Protein AF-A0A8S3GFL3-F1 (afdb_monomer_lite)

InterPro domains:
  IPR040525 UDP-glucose:glycoprotein glucosyltransferase, thioredoxin-like domain 4 [PF18403] (30-91)

pLDDT: mean 75.62, std 16.17, range [40.28, 97.5]

Structure (mmCIF, N/CA/C/O backbone):
data_AF-A0A8S3GFL3-F1
#
_entry.id   AF-A0A8S3GFL3-F1
#
loop_
_atom_site.group_PDB
_atom_site.id
_atom_site.type_symbol
_atom_site.label_atom_id
_atom_site.label_alt_id
_atom_site.label_comp_id
_atom_site.label_asym_id
_atom_site.label_entity_id
_atom_site.label_seq_id
_atom_site.pdbx_PDB_ins_code
_atom_site.Cartn_x
_atom_site.Cartn_y
_atom_site.Cartn_z
_atom_site.occupancy
_atom_site.B_iso_or_equiv
_atom_site.auth_seq_id
_atom_site.auth_comp_id
_atom_site.auth_asym_id
_atom_site.auth_atom_id
_atom_site.pdbx_PDB_model_num
ATOM 1 N N . MET A 1 1 ? -16.902 4.582 18.023 1.00 40.28 1 MET A N 1
ATOM 2 C CA . MET A 1 1 ? -16.686 5.802 17.213 1.00 40.28 1 MET A CA 1
ATOM 3 C C . MET A 1 1 ? -16.327 5.387 15.788 1.00 40.28 1 MET A C 1
ATOM 5 O O . MET A 1 1 ? -15.571 4.427 15.654 1.00 40.28 1 MET A O 1
ATOM 9 N N . PRO A 1 2 ? -16.881 6.012 14.734 1.00 43.69 2 PRO A N 1
ATOM 10 C CA . PRO A 1 2 ? -16.548 5.653 13.357 1.00 43.69 2 PRO A CA 1
ATOM 11 C C . PRO A 1 2 ? -15.087 6.017 13.052 1.00 43.69 2 PRO A C 1
ATOM 13 O O . PRO A 1 2 ? -14.654 7.140 13.289 1.00 43.69 2 PRO A O 1
ATOM 16 N N . THR A 1 3 ? -14.309 5.046 12.566 1.00 48.41 3 THR A N 1
ATOM 17 C CA . THR A 1 3 ? -12.916 5.265 12.146 1.00 48.41 3 THR A CA 1
ATOM 18 C C . THR A 1 3 ? -12.918 5.974 10.798 1.00 48.41 3 THR A C 1
ATOM 20 O O . THR A 1 3 ? -13.367 5.404 9.806 1.00 48.41 3 THR A O 1
ATOM 23 N N . VAL A 1 4 ? -12.426 7.212 10.762 1.00 58.41 4 VAL A N 1
ATOM 24 C CA . VAL A 1 4 ? -12.249 7.976 9.523 1.00 58.41 4 VAL A CA 1
ATOM 25 C C . VAL A 1 4 ? -10.814 7.778 9.045 1.00 58.41 4 VAL A C 1
ATOM 27 O O . VAL A 1 4 ? -9.868 8.171 9.729 1.00 58.41 4 VAL A O 1
ATOM 30 N N . TYR A 1 5 ? -10.657 7.147 7.884 1.00 54.50 5 TYR A N 1
ATOM 31 C CA . TYR A 1 5 ? -9.364 7.011 7.218 1.00 54.50 5 TYR A CA 1
ATOM 32 C C . TYR A 1 5 ? -9.052 8.276 6.429 1.00 54.50 5 TYR A C 1
ATOM 34 O O . TYR A 1 5 ? -9.942 8.868 5.817 1.00 54.50 5 TYR A O 1
ATOM 42 N N . VAL A 1 6 ? -7.787 8.682 6.439 1.00 61.44 6 VAL A N 1
ATOM 43 C CA . VAL A 1 6 ? -7.297 9.762 5.580 1.00 61.44 6 VAL A CA 1
ATOM 44 C C . VAL A 1 6 ? -6.535 9.134 4.436 1.00 61.44 6 VAL A C 1
ATOM 46 O O . VAL A 1 6 ? -5.619 8.345 4.667 1.00 61.44 6 VAL A O 1
ATOM 49 N N . ASP A 1 7 ? -6.926 9.493 3.219 1.00 62.12 7 ASP A N 1
ATOM 50 C CA . ASP A 1 7 ? -6.124 9.225 2.039 1.00 62.12 7 ASP A CA 1
ATOM 51 C C . ASP A 1 7 ? -4.922 10.174 2.041 1.00 62.12 7 ASP A C 1
ATOM 53 O O . ASP A 1 7 ? -5.061 11.394 1.935 1.00 62.12 7 ASP A O 1
ATOM 57 N N . LEU A 1 8 ? -3.738 9.599 2.217 1.00 54.06 8 LEU A N 1
ATOM 58 C CA . LEU A 1 8 ? -2.468 10.312 2.233 1.00 54.06 8 LEU A CA 1
ATOM 59 C C . LEU A 1 8 ? -1.708 10.159 0.901 1.00 54.06 8 LEU A C 1
ATOM 61 O O . LEU A 1 8 ? -0.556 10.578 0.806 1.00 54.06 8 LEU A O 1
ATOM 65 N N . SER A 1 9 ? -2.323 9.591 -0.143 1.00 56.09 9 SER A N 1
ATOM 66 C CA . SER A 1 9 ? -1.709 9.464 -1.479 1.00 56.09 9 SER A CA 1
ATOM 67 C C . SER A 1 9 ? -1.327 10.819 -2.096 1.00 56.09 9 SER A C 1
ATOM 69 O O . SER A 1 9 ? -0.370 10.918 -2.860 1.00 56.09 9 SER A O 1
ATOM 71 N N . MET A 1 10 ? -2.010 11.894 -1.692 1.00 51.09 10 MET A N 1
ATOM 72 C CA . MET A 1 10 ? -1.759 13.263 -2.157 1.00 51.09 10 MET A CA 1
ATOM 73 C C . MET A 1 10 ? -0.482 13.904 -1.586 1.00 51.09 10 MET A C 1
ATOM 75 O O . MET A 1 10 ? -0.074 14.955 -2.079 1.00 51.09 10 MET A O 1
ATOM 79 N N . ILE A 1 11 ? 0.181 13.301 -0.588 1.00 54.53 11 ILE A N 1
ATOM 80 C CA . ILE A 1 11 ? 1.416 13.864 -0.005 1.00 54.53 11 ILE A CA 1
ATOM 81 C C . ILE A 1 11 ? 2.548 13.928 -1.049 1.00 54.53 11 ILE A C 1
ATOM 83 O O . ILE A 1 11 ? 3.396 14.814 -0.975 1.00 54.53 11 ILE A O 1
ATOM 87 N N . ASN A 1 12 ? 2.531 13.052 -2.061 1.00 48.03 12 ASN A N 1
ATOM 88 C CA . ASN A 1 12 ? 3.573 12.994 -3.091 1.00 48.03 12 ASN A CA 1
ATOM 89 C C . ASN A 1 12 ? 3.294 13.849 -4.343 1.00 48.03 12 ASN A C 1
ATOM 91 O O . ASN A 1 12 ? 4.097 13.833 -5.273 1.00 48.03 12 ASN A O 1
ATOM 95 N N . GLY A 1 13 ? 2.205 14.630 -4.374 1.00 43.53 13 GLY A N 1
ATOM 96 C CA . GLY A 1 13 ? 2.032 15.752 -5.311 1.00 43.53 13 GLY A CA 1
ATOM 97 C C . GLY A 1 13 ? 2.064 15.442 -6.818 1.00 43.53 13 GLY A C 1
ATOM 98 O O . GLY A 1 13 ? 2.192 16.370 -7.617 1.00 43.53 13 GLY A O 1
ATOM 99 N N . GLN A 1 14 ? 1.957 14.183 -7.247 1.00 46.25 14 GLN A N 1
ATOM 100 C CA . GLN A 1 14 ? 1.980 13.815 -8.663 1.00 46.25 14 GLN A CA 1
ATOM 101 C C . GLN A 1 14 ? 0.798 12.911 -8.998 1.00 46.25 14 GLN A C 1
ATOM 103 O O . GLN A 1 14 ? 0.533 11.901 -8.350 1.00 46.25 14 GLN A O 1
ATOM 108 N N . THR A 1 15 ? 0.070 13.327 -10.028 1.00 43.00 15 THR A N 1
ATOM 109 C CA . THR A 1 15 ? -1.029 12.602 -10.647 1.00 43.00 15 THR A CA 1
ATOM 110 C C . THR A 1 15 ? -0.604 11.190 -11.036 1.00 43.00 15 THR A C 1
ATOM 112 O O . THR A 1 15 ? 0.506 10.950 -11.502 1.00 43.00 15 THR A O 1
ATOM 115 N N . LYS A 1 16 ? -1.550 10.268 -10.845 1.00 49.44 16 LYS A N 1
ATOM 116 C CA . LYS A 1 16 ? -1.570 8.832 -11.147 1.00 49.44 16 LYS A CA 1
ATOM 117 C C . LYS A 1 16 ? -1.234 8.524 -12.618 1.00 49.44 16 LYS A C 1
ATOM 119 O O . LYS A 1 16 ? -2.069 8.004 -13.353 1.00 49.44 16 LYS A O 1
ATOM 124 N N . HIS A 1 17 ? -0.036 8.855 -13.086 1.00 50.47 17 HIS A N 1
ATOM 125 C CA . HIS A 1 17 ? 0.458 8.376 -14.367 1.00 50.47 17 HIS A CA 1
ATOM 126 C C . HIS A 1 17 ? 0.896 6.931 -14.147 1.00 50.47 17 HIS A C 1
ATOM 128 O O . HIS A 1 17 ? 2.040 6.653 -13.800 1.00 50.47 17 HIS A O 1
ATOM 134 N N . LEU A 1 18 ? -0.055 6.006 -14.297 1.00 53.94 18 LEU A N 1
ATOM 135 C CA . LEU A 1 18 ? 0.256 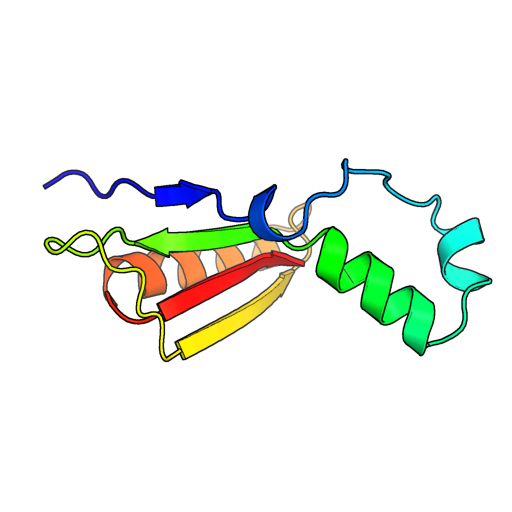4.592 -14.463 1.00 53.94 18 LEU A CA 1
ATOM 136 C C . LEU A 1 18 ? 1.188 4.503 -15.677 1.00 53.94 18 LEU A C 1
ATOM 138 O O . LEU A 1 18 ? 0.761 4.673 -16.820 1.00 53.94 18 LEU A O 1
ATOM 142 N N . LEU A 1 19 ? 2.487 4.361 -15.424 1.00 60.09 19 LEU A N 1
ATOM 143 C CA . LEU A 1 19 ? 3.452 4.079 -16.472 1.00 60.09 19 LEU A CA 1
ATOM 144 C C . LEU A 1 19 ? 3.083 2.723 -17.065 1.00 60.09 19 LEU A C 1
ATOM 146 O O . LEU A 1 19 ? 2.929 1.743 -16.342 1.00 60.09 19 LEU A O 1
ATOM 150 N N . ASP A 1 20 ? 2.942 2.679 -18.388 1.00 73.06 20 ASP A N 1
ATOM 151 C CA . ASP A 1 20 ? 2.866 1.418 -19.123 1.00 73.06 20 ASP A CA 1
ATOM 152 C C . ASP A 1 20 ? 4.048 0.527 -18.695 1.00 73.06 20 ASP A C 1
ATOM 154 O O . ASP A 1 20 ? 5.185 1.006 -18.594 1.00 73.06 20 ASP A O 1
ATOM 158 N N . ALA A 1 21 ? 3.789 -0.759 -18.442 1.00 75.81 21 ALA A N 1
ATOM 159 C CA . ALA A 1 21 ? 4.768 -1.721 -17.942 1.00 75.81 21 ALA A CA 1
ATOM 160 C C . ALA A 1 21 ? 6.055 -1.728 -18.782 1.00 75.81 21 ALA A C 1
ATOM 162 O O . ALA A 1 21 ? 7.154 -1.850 -18.241 1.00 75.81 21 ALA A O 1
ATOM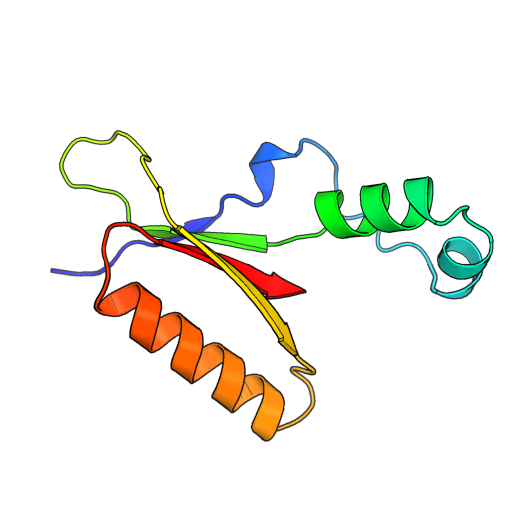 163 N N . LYS A 1 22 ? 5.938 -1.516 -20.100 1.00 81.12 22 LYS A N 1
ATOM 164 C CA . LYS A 1 22 ? 7.097 -1.420 -21.001 1.00 81.12 22 LYS A CA 1
ATOM 165 C C . LYS A 1 22 ? 7.974 -0.206 -20.708 1.00 81.12 22 LYS A C 1
ATOM 167 O O . LYS A 1 22 ? 9.192 -0.325 -20.711 1.00 81.12 22 LYS A O 1
ATOM 172 N N . LYS A 1 23 ? 7.373 0.953 -20.428 1.00 81.31 23 LYS A N 1
ATOM 173 C CA . LYS A 1 23 ? 8.118 2.169 -20.069 1.00 81.31 23 LYS A CA 1
ATOM 174 C C . LYS A 1 23 ? 8.764 2.024 -18.698 1.00 81.31 23 LYS A C 1
ATOM 176 O O . LYS A 1 23 ? 9.917 2.406 -18.538 1.00 81.31 23 LYS A O 1
ATOM 181 N N . PHE A 1 24 ? 8.070 1.410 -17.740 1.00 83.19 24 PHE A N 1
ATOM 182 C CA . PHE A 1 24 ? 8.625 1.149 -16.412 1.00 83.19 24 PHE A CA 1
ATOM 183 C C . PHE A 1 24 ? 9.902 0.294 -16.472 1.00 83.19 24 PHE A C 1
ATOM 185 O O . PHE A 1 24 ? 10.896 0.624 -15.832 1.00 83.19 24 PHE A O 1
ATOM 192 N N . GLN A 1 25 ? 9.915 -0.750 -17.306 1.00 85.56 25 GLN A N 1
ATOM 193 C CA . GLN A 1 25 ? 11.079 -1.632 -17.465 1.00 85.56 25 GLN A CA 1
ATOM 194 C C . GLN A 1 25 ? 12.312 -0.937 -18.064 1.00 85.56 25 GLN A C 1
ATOM 196 O O . GLN A 1 25 ? 13.427 -1.396 -17.840 1.00 85.56 25 GLN A O 1
ATOM 201 N N . THR A 1 26 ? 12.137 0.167 -18.801 1.00 89.81 26 THR A N 1
ATOM 202 C CA . THR A 1 26 ? 13.262 0.937 -19.372 1.00 89.81 26 THR A CA 1
ATOM 203 C C . THR A 1 26 ? 13.944 1.881 -18.381 1.00 89.81 26 THR A C 1
ATOM 205 O O . THR A 1 26 ? 15.015 2.402 -18.679 1.00 89.81 26 THR A O 1
ATOM 208 N N . LEU A 1 27 ? 13.333 2.112 -17.217 1.00 88.12 27 LEU A N 1
ATOM 209 C CA . LEU A 1 27 ? 13.854 3.013 -16.193 1.00 88.12 27 LEU A CA 1
ATOM 210 C C . LEU A 1 27 ? 15.001 2.372 -15.406 1.00 88.12 27 LEU A C 1
ATOM 212 O O . LEU A 1 27 ? 15.028 1.158 -15.195 1.00 88.12 27 LEU A O 1
ATOM 216 N N . SER A 1 28 ? 15.908 3.200 -14.886 1.00 91.06 28 SER A N 1
ATOM 217 C CA . SER A 1 28 ? 16.881 2.758 -13.887 1.00 91.06 28 SER A CA 1
ATOM 218 C C . SER A 1 28 ? 16.186 2.349 -12.584 1.00 91.06 28 SER A C 1
ATOM 220 O O . SER A 1 28 ? 15.091 2.811 -12.268 1.00 91.06 28 SER A O 1
ATOM 222 N N . VAL A 1 29 ? 16.855 1.538 -11.759 1.00 87.69 29 VAL A N 1
ATOM 223 C CA . VAL A 1 29 ? 16.320 1.090 -10.456 1.00 87.69 29 VAL A CA 1
ATOM 224 C C . VAL A 1 29 ? 15.890 2.269 -9.570 1.00 87.69 29 VAL A C 1
ATOM 226 O O . VAL A 1 29 ? 14.871 2.203 -8.885 1.00 87.69 29 VAL A O 1
ATOM 229 N N . ARG A 1 30 ? 16.634 3.382 -9.607 1.00 87.06 30 ARG A N 1
ATOM 230 C CA . ARG A 1 30 ? 16.306 4.593 -8.840 1.00 87.06 30 ARG A CA 1
ATOM 231 C C . ARG A 1 30 ? 15.022 5.257 -9.337 1.00 87.06 30 ARG A C 1
ATOM 233 O O . ARG A 1 30 ? 14.211 5.701 -8.529 1.00 87.06 30 ARG A O 1
ATOM 240 N N . GLU A 1 31 ? 14.843 5.334 -10.648 1.00 84.38 31 GLU A N 1
ATOM 241 C CA . GLU A 1 31 ? 13.648 5.912 -11.266 1.00 84.38 31 GLU A CA 1
ATOM 242 C C . GLU A 1 31 ? 12.428 5.012 -11.058 1.00 84.38 31 GLU A C 1
ATOM 244 O O . GLU A 1 31 ? 11.361 5.511 -10.711 1.00 84.38 31 GLU A O 1
ATOM 249 N N . GLN A 1 32 ? 12.597 3.690 -11.161 1.00 84.94 32 GLN A N 1
ATOM 250 C CA . GLN A 1 32 ? 11.561 2.710 -10.827 1.00 84.94 32 GLN A CA 1
ATOM 251 C C . GLN A 1 32 ? 11.080 2.875 -9.382 1.00 84.94 32 GLN A C 1
ATOM 253 O O . GLN A 1 32 ? 9.878 2.969 -9.138 1.00 84.94 32 GLN A O 1
ATOM 258 N N . ALA A 1 33 ? 12.010 2.982 -8.427 1.00 82.88 33 ALA A N 1
ATOM 259 C CA . ALA A 1 33 ? 11.672 3.242 -7.031 1.00 82.88 33 ALA A CA 1
ATOM 260 C C . ALA A 1 33 ? 10.929 4.579 -6.865 1.00 82.88 33 ALA A C 1
ATOM 262 O O . ALA A 1 33 ? 9.943 4.643 -6.134 1.00 82.88 33 ALA A O 1
ATOM 263 N N . GLY A 1 34 ? 11.358 5.630 -7.574 1.00 81.94 34 GLY A N 1
ATOM 264 C CA . GLY A 1 34 ? 10.680 6.929 -7.598 1.00 81.94 34 GLY A CA 1
ATOM 265 C C . GLY A 1 34 ? 9.223 6.833 -8.053 1.00 81.94 34 GLY A C 1
ATOM 266 O O . GLY A 1 34 ? 8.334 7.382 -7.404 1.00 81.94 34 GLY A O 1
ATOM 267 N N . VAL A 1 35 ? 8.975 6.080 -9.124 1.00 80.81 35 VAL A N 1
ATOM 268 C CA . VAL A 1 35 ? 7.631 5.841 -9.664 1.00 80.81 35 VAL A CA 1
ATOM 269 C C . VAL A 1 35 ? 6.766 5.056 -8.680 1.00 80.81 35 VAL A C 1
ATOM 271 O O . VAL A 1 35 ? 5.640 5.470 -8.409 1.00 80.81 35 VAL A O 1
ATOM 274 N N . ILE A 1 36 ? 7.291 3.966 -8.106 1.00 80.38 36 ILE A N 1
ATOM 275 C CA . ILE A 1 36 ? 6.562 3.167 -7.109 1.00 80.38 36 ILE A CA 1
ATOM 276 C C . ILE A 1 36 ? 6.176 4.055 -5.924 1.00 80.38 36 ILE A C 1
ATOM 278 O O . ILE A 1 36 ? 4.997 4.138 -5.587 1.00 80.38 36 ILE A O 1
ATOM 282 N N . MET A 1 37 ? 7.136 4.792 -5.354 1.00 76.88 37 MET A N 1
ATOM 283 C CA . MET A 1 37 ? 6.895 5.692 -4.221 1.00 76.88 37 MET A CA 1
ATOM 284 C C . MET A 1 37 ? 5.843 6.763 -4.532 1.00 76.88 37 MET A C 1
ATOM 286 O O . MET A 1 37 ? 5.037 7.089 -3.662 1.00 76.88 37 MET A O 1
ATOM 290 N N . ALA A 1 38 ? 5.817 7.299 -5.755 1.00 74.81 38 ALA A N 1
ATOM 291 C CA . ALA A 1 38 ? 4.814 8.276 -6.176 1.00 74.81 38 ALA A CA 1
ATOM 292 C C . ALA A 1 38 ? 3.403 7.671 -6.300 1.00 74.81 38 ALA A C 1
ATOM 294 O O . ALA A 1 38 ? 2.422 8.364 -6.055 1.00 74.81 38 ALA A O 1
ATOM 295 N N . SER A 1 39 ? 3.296 6.386 -6.652 1.00 73.25 39 SER A N 1
ATOM 296 C CA . SER A 1 39 ? 2.012 5.683 -6.805 1.00 73.25 39 SER A CA 1
ATOM 297 C C . SER A 1 39 ? 1.446 5.063 -5.522 1.00 73.25 39 SER A C 1
ATOM 299 O O . SER A 1 39 ? 0.303 4.606 -5.528 1.00 73.25 39 SER A O 1
ATOM 301 N N . MET A 1 40 ? 2.218 5.033 -4.431 1.00 75.81 40 MET A N 1
ATOM 302 C CA . MET A 1 40 ? 1.808 4.374 -3.190 1.00 75.81 40 MET A CA 1
ATOM 303 C C . MET A 1 40 ? 0.623 5.069 -2.519 1.00 75.81 40 MET A C 1
ATOM 305 O O . MET A 1 40 ? 0.630 6.278 -2.280 1.00 75.81 40 MET A O 1
ATOM 309 N N . ILE A 1 41 ? -0.369 4.268 -2.127 1.00 76.38 41 ILE A N 1
ATOM 310 C CA . ILE A 1 41 ? -1.513 4.733 -1.340 1.00 76.38 41 ILE A CA 1
ATOM 311 C C . ILE A 1 41 ? -1.188 4.544 0.135 1.00 76.38 41 ILE A C 1
ATOM 313 O O . ILE A 1 41 ? -0.904 3.428 0.568 1.00 76.38 41 ILE A O 1
ATOM 317 N N . TYR A 1 42 ? -1.266 5.626 0.906 1.00 74.69 42 TYR A N 1
ATOM 318 C CA . TYR A 1 42 ? -1.041 5.607 2.346 1.00 74.69 42 TYR A CA 1
ATOM 319 C C . TYR A 1 42 ? -2.352 5.799 3.108 1.00 74.69 42 TYR A C 1
ATOM 321 O O . TYR A 1 42 ? -3.098 6.743 2.856 1.00 74.69 42 TYR A O 1
ATOM 329 N N . LEU A 1 43 ? -2.598 4.920 4.077 1.00 75.69 43 LEU A N 1
ATOM 330 C CA . LEU A 1 43 ? -3.731 4.974 4.994 1.00 75.69 43 LEU A CA 1
ATOM 331 C C . LEU A 1 43 ? -3.223 5.160 6.421 1.00 75.69 43 LEU A C 1
ATOM 333 O O . LEU A 1 43 ? -2.391 4.389 6.899 1.00 75.69 43 LEU A O 1
ATOM 337 N N . GLY A 1 44 ? -3.755 6.159 7.116 1.00 73.56 44 GLY A N 1
ATOM 338 C CA . GLY A 1 44 ? -3.488 6.409 8.530 1.00 73.56 44 GLY A CA 1
ATOM 339 C C . GLY A 1 44 ? -4.775 6.726 9.283 1.00 73.56 44 GLY A C 1
ATOM 340 O O . GLY A 1 44 ? -5.771 7.157 8.691 1.00 73.56 44 GLY A O 1
ATOM 341 N N . LYS A 1 45 ? -4.769 6.506 10.598 1.00 71.69 45 LYS A N 1
ATOM 342 C CA . LYS A 1 45 ? -5.832 7.004 11.480 1.00 71.69 45 LYS A CA 1
ATOM 343 C C . LYS A 1 45 ? -5.599 8.477 11.794 1.00 71.69 45 LYS A C 1
ATOM 345 O O . LYS A 1 45 ? -4.474 8.850 12.106 1.00 71.69 45 LYS A O 1
ATOM 350 N N . LYS A 1 46 ? -6.643 9.307 11.772 1.00 65.19 46 LYS A N 1
ATOM 351 C CA . LYS A 1 46 ? -6.582 10.600 12.473 1.00 65.19 46 LYS A CA 1
ATOM 352 C C . LYS A 1 46 ? -6.442 10.317 13.966 1.00 65.19 46 LYS A C 1
ATOM 354 O O . LYS A 1 46 ? -7.242 9.553 14.506 1.00 65.19 46 LYS A O 1
ATOM 359 N N . ASP A 1 47 ? -5.416 10.867 14.599 1.00 61.22 47 ASP A N 1
ATOM 360 C CA . ASP A 1 47 ? -5.366 10.933 16.053 1.00 61.22 47 ASP A CA 1
ATOM 361 C C . ASP A 1 47 ? -6.385 11.978 16.547 1.00 61.22 47 ASP A C 1
ATOM 363 O O . ASP A 1 47 ? -6.845 12.842 15.796 1.00 61.22 47 ASP A O 1
ATOM 367 N N . GLU A 1 48 ? -6.771 11.892 17.818 1.00 51.19 48 GLU A N 1
ATOM 368 C CA . GLU A 1 48 ? -7.702 12.845 18.438 1.00 51.19 48 GLU A CA 1
ATOM 369 C C . GLU A 1 48 ? -7.095 14.258 18.572 1.00 51.19 48 GLU A C 1
ATOM 371 O O . GLU A 1 48 ? -7.836 15.226 18.733 1.00 51.19 48 GLU A O 1
ATOM 376 N N . LEU A 1 49 ? -5.764 14.393 18.454 1.00 52.47 49 LEU A N 1
ATOM 377 C CA . LEU A 1 49 ? -5.027 15.662 18.528 1.00 52.47 49 LEU A CA 1
ATOM 378 C C . LEU A 1 49 ? -4.732 16.312 17.161 1.00 52.47 49 LEU A C 1
ATOM 380 O O . LEU A 1 49 ? -4.160 17.402 17.118 1.00 52.47 49 LEU A O 1
ATOM 384 N N . GLY A 1 50 ? -5.136 15.698 16.044 1.00 56.53 50 GLY A N 1
ATOM 385 C CA . GLY A 1 50 ? -4.941 16.238 14.694 1.00 56.53 50 GLY A CA 1
ATOM 386 C C . GLY A 1 50 ? -3.485 16.273 14.207 1.00 56.53 50 GLY A C 1
ATOM 387 O O . GLY A 1 50 ? -3.209 16.915 13.192 1.00 56.53 50 GLY A O 1
ATOM 388 N N . GLN A 1 51 ? -2.558 15.606 14.898 1.00 55.41 51 GLN A N 1
ATOM 389 C CA . GLN A 1 51 ? -1.141 15.523 14.559 1.00 55.41 51 GLN A CA 1
ATOM 390 C C . GLN A 1 51 ? -0.828 14.112 14.021 1.00 55.41 51 GLN A C 1
ATOM 392 O O . GLN A 1 51 ? -0.782 13.149 14.786 1.00 55.41 51 GLN A O 1
ATOM 397 N N . PRO A 1 52 ? -0.571 13.939 12.710 1.00 58.84 52 PRO A N 1
ATOM 398 C CA . PRO A 1 52 ? -0.324 12.630 12.105 1.00 58.84 52 PRO A CA 1
ATOM 399 C C . PRO A 1 52 ? 1.073 12.088 12.461 1.00 58.84 52 PRO A C 1
ATOM 401 O O . PRO A 1 52 ? 1.959 11.997 11.610 1.00 58.84 52 PRO A O 1
ATOM 404 N N . LEU A 1 53 ? 1.301 11.720 13.724 1.00 63.25 53 LEU A N 1
ATOM 405 C CA . LEU A 1 53 ? 2.519 11.034 14.141 1.00 63.25 53 LEU A CA 1
ATOM 406 C C . LEU A 1 53 ? 2.335 9.518 13.964 1.00 63.25 53 LEU A C 1
ATOM 408 O O . LEU A 1 53 ? 1.805 8.825 14.836 1.00 63.25 53 LEU A O 1
ATOM 412 N N . TYR A 1 54 ? 2.783 9.001 12.817 1.00 70.56 54 TYR A N 1
ATOM 413 C CA . TYR A 1 54 ? 2.821 7.565 12.508 1.00 70.56 54 TYR A CA 1
ATOM 414 C C . TYR A 1 54 ? 4.258 7.032 12.633 1.00 70.56 54 TYR A C 1
ATOM 416 O O . TYR A 1 54 ? 4.964 6.952 11.625 1.00 70.56 54 TYR A O 1
ATOM 424 N N . PRO A 1 55 ? 4.732 6.670 13.841 1.00 71.88 55 PRO A N 1
ATOM 425 C CA . PRO A 1 55 ? 6.084 6.139 14.026 1.00 71.88 55 PRO A CA 1
ATOM 426 C C . PRO A 1 55 ? 6.308 4.822 13.275 1.00 71.88 55 PRO A C 1
ATOM 428 O O . PRO A 1 55 ? 7.444 4.487 12.949 1.00 71.88 55 PRO A O 1
ATOM 431 N N . ILE A 1 56 ? 5.238 4.080 12.973 1.00 82.81 56 ILE A N 1
ATOM 432 C CA . ILE A 1 56 ? 5.312 2.801 12.269 1.00 82.81 56 ILE A CA 1
ATOM 433 C C . ILE A 1 56 ? 4.783 2.964 10.845 1.00 82.81 56 ILE A C 1
ATOM 435 O O . ILE A 1 56 ? 3.662 3.421 10.623 1.00 82.81 56 ILE A O 1
ATOM 439 N N . THR A 1 57 ? 5.586 2.539 9.871 1.00 84.06 57 THR A N 1
ATOM 440 C CA . THR A 1 57 ? 5.178 2.414 8.469 1.00 84.06 57 THR A CA 1
ATOM 441 C C . THR A 1 57 ? 5.165 0.940 8.086 1.00 84.06 57 THR A C 1
ATOM 443 O O . THR A 1 57 ? 6.210 0.299 8.118 1.00 84.06 57 THR A O 1
ATOM 446 N N . LEU A 1 58 ? 4.000 0.412 7.714 1.00 87.75 58 LEU A N 1
ATOM 447 C CA . LEU A 1 58 ? 3.851 -0.935 7.166 1.00 87.75 58 LEU A CA 1
ATOM 448 C C . LEU A 1 58 ? 3.604 -0.833 5.664 1.00 87.75 58 LEU A C 1
ATOM 450 O O . LEU A 1 58 ? 2.686 -0.131 5.255 1.00 87.75 58 LEU A O 1
ATOM 454 N N . TRP A 1 59 ? 4.389 -1.530 4.847 1.00 89.56 59 TRP A N 1
ATOM 455 C CA . TRP A 1 59 ? 4.148 -1.648 3.408 1.00 89.56 59 TRP A CA 1
ATOM 456 C C . TRP A 1 59 ? 3.715 -3.068 3.078 1.00 89.56 59 TRP A C 1
ATOM 458 O O . TRP A 1 59 ? 4.364 -4.024 3.500 1.00 89.56 59 TRP A O 1
ATOM 468 N N . ILE A 1 60 ? 2.626 -3.194 2.327 1.00 90.88 60 ILE A N 1
ATOM 469 C CA . ILE A 1 60 ? 2.172 -4.470 1.779 1.00 90.88 60 ILE A CA 1
ATOM 470 C C . ILE A 1 60 ? 2.190 -4.390 0.255 1.00 90.88 60 ILE A C 1
ATOM 472 O O . ILE A 1 60 ? 1.767 -3.390 -0.320 1.00 90.88 60 ILE A O 1
ATOM 476 N N . ALA A 1 61 ? 2.687 -5.449 -0.375 1.00 90.75 61 ALA A N 1
ATOM 477 C CA . ALA A 1 61 ? 2.570 -5.674 -1.809 1.00 90.75 61 ALA A CA 1
ATOM 478 C C . ALA A 1 61 ? 1.634 -6.866 -2.003 1.00 90.75 61 ALA A C 1
ATOM 480 O O . ALA A 1 61 ? 1.907 -7.947 -1.469 1.00 90.75 61 ALA A O 1
ATOM 481 N N . CYS A 1 62 ? 0.508 -6.673 -2.689 1.00 91.69 62 CYS A N 1
ATOM 482 C CA . CYS A 1 62 ? -0.480 -7.741 -2.830 1.00 91.69 62 CYS A CA 1
ATOM 483 C C . CYS A 1 62 ? -1.271 -7.667 -4.135 1.00 91.69 62 CYS A C 1
ATOM 485 O O . CYS A 1 62 ? -1.657 -6.597 -4.589 1.00 91.69 62 CYS A O 1
ATOM 487 N N . ASP A 1 63 ? -1.571 -8.836 -4.695 1.00 92.00 63 ASP A N 1
ATOM 488 C CA . ASP A 1 63 ? -2.410 -8.970 -5.882 1.00 92.00 63 ASP A CA 1
ATOM 489 C C . ASP A 1 63 ? -3.897 -8.959 -5.489 1.00 92.00 63 ASP A C 1
ATOM 491 O O . ASP A 1 63 ? -4.429 -9.940 -4.961 1.00 92.00 63 ASP A O 1
ATOM 495 N N . LEU A 1 64 ? -4.573 -7.836 -5.731 1.00 89.69 64 LEU A N 1
ATOM 496 C CA . LEU A 1 64 ? -5.984 -7.663 -5.377 1.00 89.69 64 LEU A CA 1
ATOM 497 C C . LEU A 1 64 ? -6.948 -8.443 -6.281 1.00 89.69 64 LEU A C 1
ATOM 499 O O . LEU A 1 64 ? -8.107 -8.636 -5.891 1.00 89.69 64 LEU A O 1
ATOM 503 N N . ASP A 1 65 ? -6.491 -8.947 -7.430 1.00 94.50 65 ASP A N 1
ATOM 504 C CA . ASP A 1 65 ? -7.301 -9.802 -8.301 1.00 94.50 65 ASP A CA 1
ATOM 505 C C . ASP A 1 65 ? -7.459 -11.203 -7.695 1.00 94.50 65 ASP A C 1
ATOM 507 O O . ASP A 1 65 ? -8.45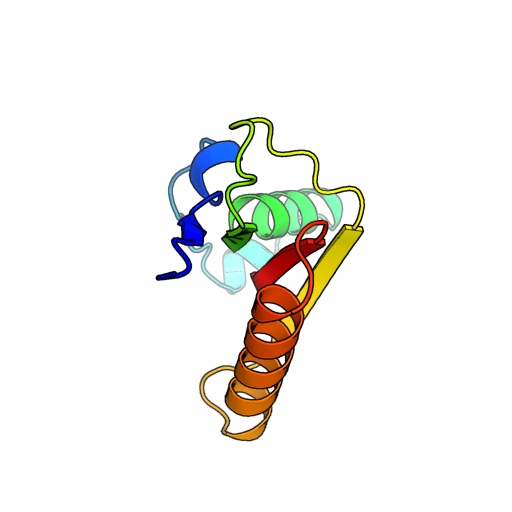9 -11.898 -7.925 1.00 94.50 65 ASP A O 1
ATOM 511 N N . ARG A 1 66 ? -6.562 -11.584 -6.779 1.00 95.75 66 ARG A N 1
ATOM 512 C CA . ARG A 1 66 ? -6.599 -12.871 -6.086 1.00 95.75 66 ARG A CA 1
ATOM 513 C C . ARG A 1 66 ? -7.199 -12.787 -4.671 1.00 95.75 66 ARG A C 1
ATOM 515 O O . ARG A 1 66 ? -7.066 -11.779 -3.972 1.00 95.75 66 ARG A O 1
ATOM 522 N N . PRO A 1 67 ? -7.892 -13.847 -4.206 1.00 96.56 67 PRO A N 1
ATOM 523 C CA . PRO A 1 67 ? -8.527 -13.855 -2.886 1.00 96.56 67 PRO A CA 1
ATOM 524 C C . PRO A 1 67 ? -7.529 -13.766 -1.724 1.00 96.56 67 PRO A C 1
ATOM 526 O O . PRO A 1 67 ? -7.832 -13.132 -0.717 1.00 96.56 67 PRO A O 1
ATOM 529 N N . ASP A 1 68 ? -6.343 -14.352 -1.868 1.00 96.75 68 ASP A N 1
ATOM 530 C CA . ASP A 1 68 ? -5.255 -14.282 -0.889 1.00 96.75 68 ASP A CA 1
ATOM 531 C C . ASP A 1 68 ? -4.705 -12.855 -0.733 1.00 96.75 68 ASP A C 1
ATOM 533 O O . ASP A 1 68 ? -4.518 -12.395 0.395 1.00 96.75 68 ASP A O 1
ATOM 537 N N . GLY A 1 69 ? -4.531 -12.111 -1.828 1.00 96.50 69 GLY A N 1
ATOM 538 C CA . GLY A 1 69 ? -4.112 -10.708 -1.758 1.00 96.50 69 GLY A CA 1
ATOM 539 C C . GLY A 1 69 ? -5.170 -9.800 -1.127 1.00 96.50 69 GLY A C 1
ATOM 540 O O . GLY A 1 69 ? -4.848 -8.979 -0.264 1.00 96.50 69 GLY A O 1
ATOM 541 N N . ARG A 1 70 ? -6.457 -10.011 -1.435 1.00 95.69 70 ARG A N 1
ATOM 542 C CA . ARG A 1 70 ? -7.553 -9.313 -0.734 1.00 95.69 70 ARG A CA 1
ATOM 543 C C . ARG A 1 70 ? -7.584 -9.635 0.759 1.00 95.69 70 ARG A C 1
ATOM 545 O O . ARG A 1 70 ? -7.814 -8.736 1.569 1.00 95.69 70 ARG A O 1
ATO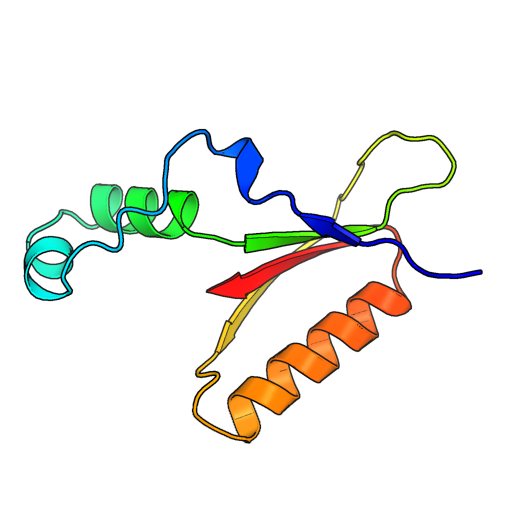M 552 N N . GLN A 1 71 ? -7.332 -10.889 1.137 1.00 97.50 71 GLN A N 1
ATOM 553 C CA . GLN A 1 71 ? -7.256 -11.285 2.543 1.00 97.50 71 GLN A CA 1
ATOM 554 C C . GLN A 1 71 ? -6.069 -10.622 3.254 1.00 97.50 71 GLN A C 1
ATOM 556 O O . GLN A 1 71 ? -6.214 -10.175 4.393 1.00 97.50 71 GLN A O 1
ATOM 561 N N . LEU A 1 72 ? -4.916 -10.502 2.590 1.00 96.31 72 LEU A N 1
ATOM 562 C CA . LEU A 1 72 ? -3.758 -9.782 3.120 1.00 96.31 72 LEU A CA 1
ATOM 563 C C . LEU A 1 72 ? -4.087 -8.304 3.381 1.00 96.31 72 LEU A C 1
ATOM 565 O O . LEU A 1 72 ? -3.825 -7.808 4.480 1.00 96.31 72 LEU A O 1
ATOM 569 N N . LEU A 1 73 ? -4.735 -7.625 2.427 1.00 94.19 73 LEU A N 1
ATOM 570 C CA . LEU A 1 73 ? -5.199 -6.249 2.617 1.00 94.19 73 LEU A CA 1
ATOM 571 C C . LEU A 1 73 ? -6.198 -6.147 3.781 1.00 94.19 73 LEU A C 1
ATOM 573 O O . LEU A 1 73 ? -6.067 -5.267 4.632 1.00 94.19 73 LEU A O 1
ATOM 577 N N . LEU A 1 74 ? -7.167 -7.061 3.867 1.00 94.44 74 LEU A N 1
ATOM 578 C CA . LEU A 1 74 ? -8.149 -7.083 4.954 1.00 94.44 74 LEU A CA 1
ATOM 579 C C . LEU A 1 74 ? -7.485 -7.245 6.330 1.00 94.44 74 LEU A C 1
ATOM 581 O O . LEU A 1 74 ? -7.849 -6.546 7.282 1.00 94.44 74 LEU A O 1
ATOM 585 N N . ASN A 1 75 ? -6.488 -8.123 6.436 1.00 94.75 75 ASN A N 1
ATOM 586 C CA . ASN A 1 75 ? -5.728 -8.330 7.667 1.00 94.75 75 ASN A CA 1
ATOM 587 C C . ASN A 1 75 ? -4.951 -7.062 8.052 1.00 94.75 75 ASN A C 1
ATOM 589 O O . ASN A 1 75 ? -5.003 -6.633 9.205 1.00 94.75 75 ASN A O 1
ATOM 593 N N . ALA A 1 76 ? -4.297 -6.411 7.085 1.00 92.19 76 ALA A N 1
ATOM 594 C CA . ALA A 1 76 ? -3.556 -5.173 7.315 1.00 92.19 76 ALA A CA 1
ATOM 595 C C . ALA A 1 76 ? -4.471 -4.006 7.731 1.00 92.19 76 ALA A C 1
ATOM 597 O O . ALA A 1 76 ? -4.155 -3.257 8.658 1.00 92.19 76 ALA A O 1
ATOM 598 N N . LEU A 1 77 ? -5.651 -3.882 7.116 1.00 90.31 77 LEU A N 1
ATOM 599 C CA . LEU A 1 77 ? -6.667 -2.906 7.520 1.00 90.31 77 LEU A CA 1
ATOM 600 C C . LEU A 1 77 ? -7.203 -3.190 8.928 1.00 90.31 77 LEU A C 1
ATOM 602 O O . LEU A 1 77 ? -7.445 -2.259 9.696 1.00 90.31 77 LEU A O 1
ATOM 606 N N . THR A 1 78 ? -7.374 -4.463 9.283 1.00 91.94 78 THR A N 1
ATOM 607 C CA . THR A 1 78 ? -7.794 -4.876 10.630 1.00 91.94 78 THR A CA 1
ATOM 608 C C . THR A 1 78 ? -6.735 -4.518 11.671 1.00 91.94 78 THR A C 1
ATOM 610 O O . THR A 1 78 ? -7.074 -3.971 12.719 1.00 91.94 78 THR A O 1
ATOM 613 N N . TYR A 1 79 ? -5.453 -4.716 11.356 1.00 89.12 79 TYR A N 1
ATOM 614 C CA . TYR A 1 79 ? -4.342 -4.250 12.186 1.00 89.12 79 TYR A CA 1
ATOM 615 C C . TYR A 1 79 ? -4.363 -2.722 12.366 1.00 89.12 79 TYR A C 1
ATOM 617 O O . TYR A 1 79 ? -4.281 -2.225 13.490 1.00 89.12 79 TYR A O 1
ATOM 625 N N . LEU A 1 80 ? -4.565 -1.962 11.285 1.00 86.00 80 LEU A N 1
ATOM 626 C CA . LEU A 1 80 ? -4.660 -0.498 11.340 1.00 86.00 80 LEU A CA 1
ATOM 627 C C . LEU A 1 80 ? -5.873 -0.019 12.167 1.00 86.00 80 LEU A C 1
ATOM 629 O O . LEU A 1 80 ? -5.828 1.034 12.801 1.00 86.00 80 LEU A O 1
ATOM 633 N N . LYS A 1 81 ? -6.966 -0.795 12.221 1.00 83.00 81 LYS A N 1
ATOM 634 C CA . LYS A 1 81 ? -8.119 -0.511 13.098 1.00 83.00 81 LYS A CA 1
ATOM 635 C C . LYS A 1 81 ? -7.807 -0.680 14.578 1.00 83.00 81 LYS A C 1
ATOM 637 O O . LYS A 1 81 ? -8.419 0.026 15.376 1.00 83.00 81 LYS A O 1
ATOM 642 N N . SER A 1 82 ? -6.891 -1.560 14.964 1.00 83.06 82 SER A N 1
ATOM 643 C CA . SER A 1 82 ? -6.523 -1.758 16.371 1.00 83.06 82 SER A CA 1
ATOM 644 C C . SER A 1 82 ? -5.332 -0.905 16.820 1.00 83.06 82 SER A C 1
ATOM 646 O O . SER A 1 82 ? -5.211 -0.651 18.012 1.00 83.06 82 SER A O 1
ATOM 648 N N . HIS A 1 83 ? -4.516 -0.380 15.898 1.00 77.00 83 HIS A N 1
ATOM 649 C CA . HIS A 1 83 ? -3.291 0.366 16.221 1.00 77.00 83 HIS A CA 1
ATOM 650 C C . HIS A 1 83 ? -3.352 1.814 15.713 1.00 77.00 83 HIS A C 1
ATOM 652 O O . HIS A 1 83 ? -3.538 2.065 14.527 1.00 77.00 83 HIS A O 1
ATOM 658 N N . THR A 1 84 ? -3.204 2.792 16.609 1.00 69.25 84 THR A N 1
ATOM 659 C CA . THR A 1 84 ? -3.319 4.236 16.307 1.00 69.25 84 THR A CA 1
ATOM 660 C C . THR A 1 84 ? -2.044 4.866 15.748 1.00 69.25 84 THR A C 1
ATOM 662 O O . THR A 1 84 ? -2.116 5.914 15.119 1.00 69.25 84 THR A O 1
ATOM 665 N N . HIS A 1 85 ? -0.891 4.218 15.922 1.00 77.94 85 HIS A N 1
ATOM 666 C CA . HIS A 1 85 ? 0.433 4.772 15.607 1.00 77.94 85 HIS A CA 1
ATOM 667 C C . HIS A 1 85 ? 1.094 4.127 14.380 1.00 77.94 85 HIS A C 1
ATOM 669 O O . HIS A 1 85 ? 2.319 4.077 14.273 1.00 77.94 85 HIS A O 1
ATOM 675 N N . ALA A 1 86 ? 0.283 3.616 13.457 1.00 81.56 86 ALA A N 1
ATOM 676 C CA . ALA A 1 86 ? 0.751 3.005 12.222 1.00 81.56 86 ALA A CA 1
ATOM 677 C C . ALA A 1 86 ? 0.147 3.704 11.000 1.00 81.56 86 ALA A C 1
ATOM 679 O O . ALA A 1 86 ? -0.999 4.155 11.035 1.00 81.56 86 ALA A O 1
ATOM 680 N N . ARG A 1 87 ? 0.913 3.744 9.908 1.00 85.56 87 ARG A N 1
ATOM 681 C CA . ARG A 1 87 ? 0.411 3.989 8.553 1.00 85.56 87 ARG A CA 1
ATOM 682 C C . ARG A 1 87 ? 0.640 2.756 7.685 1.00 85.56 87 ARG A C 1
ATOM 684 O O . ARG A 1 87 ? 1.670 2.093 7.814 1.00 85.56 87 ARG A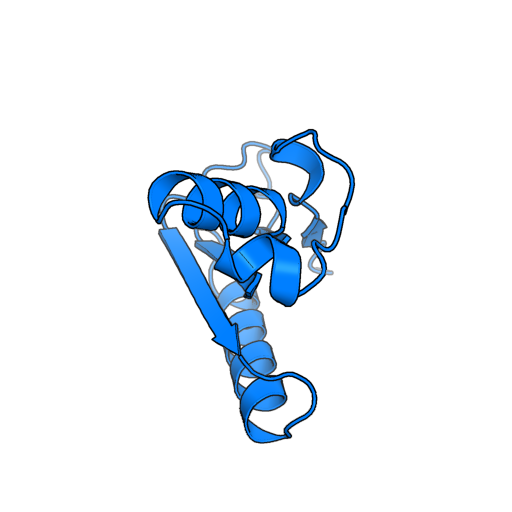 O 1
ATOM 691 N N . LEU A 1 88 ? -0.304 2.474 6.797 1.00 87.38 88 LEU A N 1
ATOM 692 C CA . LEU A 1 88 ? -0.258 1.370 5.843 1.00 87.38 88 LEU A CA 1
ATOM 693 C C . LEU A 1 88 ? -0.044 1.920 4.432 1.00 87.38 88 LEU A C 1
ATOM 695 O O . LEU A 1 88 ? -0.854 2.715 3.970 1.00 87.38 88 LEU A O 1
ATOM 699 N N . GLY A 1 89 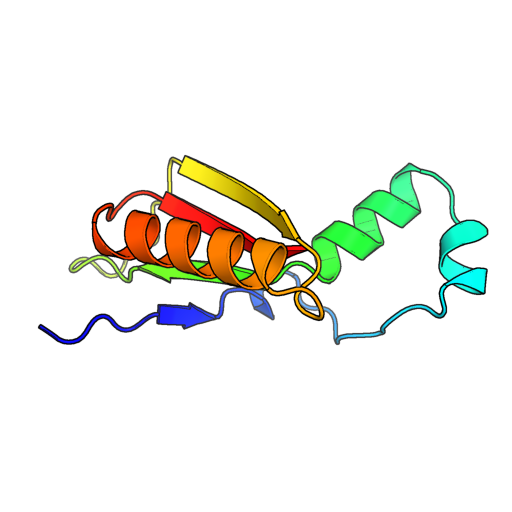? 1.030 1.503 3.769 1.00 87.12 89 GLY A N 1
ATOM 700 C CA . GLY A 1 89 ? 1.277 1.707 2.345 1.00 87.12 89 GLY A CA 1
ATOM 701 C C . GLY A 1 89 ? 0.860 0.473 1.545 1.00 87.12 89 GLY A C 1
ATOM 702 O O . GLY A 1 89 ? 1.202 -0.643 1.939 1.00 87.12 89 GLY A O 1
ATOM 703 N N . LEU A 1 90 ? 0.145 0.672 0.441 1.00 86.06 90 LEU A N 1
ATOM 704 C CA . LEU A 1 90 ? -0.265 -0.384 -0.488 1.00 86.06 90 LEU A CA 1
ATOM 705 C C . LEU A 1 90 ? 0.443 -0.214 -1.839 1.00 86.06 90 LEU A C 1
ATOM 707 O O . LEU A 1 90 ? 0.444 0.893 -2.389 1.00 86.06 90 LEU A O 1
ATOM 711 N N . VAL A 1 91 ? 1.009 -1.321 -2.334 1.00 84.06 91 VAL A N 1
ATOM 712 C CA . VAL A 1 91 ? 1.608 -1.491 -3.668 1.00 84.06 91 VAL A CA 1
ATOM 713 C C . VAL A 1 91 ? 0.879 -2.596 -4.420 1.00 84.06 91 VAL A C 1
ATOM 715 O O . VAL A 1 91 ? 0.701 -3.689 -3.828 1.00 84.06 91 VAL A O 1
#

Secondary structure (DSSP, 8-state):
----EEE-GGGG--------HHHHHTS-HHHHHHHHHHH-EEEEEPPTTS-----EEEEE---TTSHHHHHHHHHHHHHHHH-TTEEEEE-

Organism: NCBI:txid392030

Sequence (91 aa):
MPTVYVDLSMINGQTKHLLDAKKFQTLSVREQAGVIMASMIYLGKKDELGQPLYPITLWIACDLDRPDGRQLLLNALTYLKSHTHARLGLV

Foldseek 3Di:
DDWDKDWPLCVLPDDDPPPDPVRLVPDDPVVNVVNLVNRKTKIATQDPVRDLQQVAEAEDEFDPVDPVRVVVVVVVVVVRVVDRRYMYIYD

Radius of gyration: 14.86 Å; chains: 1; bounding box: 34×30×40 Å